Protein AF-A0AAW8K8V9-F1 (afdb_monomer_lite)

Radius of gyration: 14.38 Å; chains: 1; bounding box: 38×32×31 Å

Structure (mmCIF, N/CA/C/O backbone):
data_AF-A0AAW8K8V9-F1
#
_entry.id   AF-A0AAW8K8V9-F1
#
loop_
_atom_site.group_PDB
_atom_site.id
_atom_site.type_symbol
_atom_site.label_atom_id
_atom_site.label_alt_id
_atom_site.label_comp_id
_atom_site.label_asym_id
_atom_site.label_entity_id
_atom_site.label_seq_id
_atom_site.pdbx_PDB_ins_code
_atom_site.Cartn_x
_atom_site.Cartn_y
_atom_site.Cartn_z
_atom_site.occupancy
_atom_site.B_iso_or_equiv
_atom_site.auth_seq_id
_atom_site.auth_comp_id
_atom_site.auth_asym_id
_atom_site.auth_atom_id
_atom_site.pdbx_PDB_model_num
ATOM 1 N N . ASP A 1 1 ? -17.318 -3.642 -7.404 1.00 41.00 1 ASP A N 1
ATOM 2 C CA . ASP A 1 1 ? -17.356 -2.295 -8.010 1.00 41.00 1 ASP A CA 1
ATOM 3 C C . ASP A 1 1 ? -15.961 -1.705 -8.107 1.00 41.00 1 ASP A C 1
ATOM 5 O O . ASP A 1 1 ? -15.189 -1.841 -7.165 1.00 41.00 1 ASP A O 1
ATOM 9 N N . ILE A 1 2 ? -15.613 -1.116 -9.255 1.00 52.84 2 ILE A N 1
ATOM 10 C CA . ILE A 1 2 ? -14.308 -0.486 -9.512 1.00 52.84 2 ILE A CA 1
ATOM 11 C C . ILE A 1 2 ? -14.545 1.017 -9.669 1.00 52.84 2 ILE A C 1
ATOM 13 O O . ILE A 1 2 ? -15.335 1.427 -10.516 1.00 52.84 2 ILE A O 1
ATOM 17 N N . LEU A 1 3 ? -13.855 1.839 -8.874 1.00 50.31 3 LEU A N 1
ATOM 18 C CA . LEU A 1 3 ? -13.902 3.297 -8.987 1.00 50.31 3 LEU A CA 1
ATOM 19 C C . LEU A 1 3 ? -12.614 3.795 -9.657 1.00 50.31 3 LEU A C 1
ATOM 21 O O . LEU A 1 3 ? -11.547 3.775 -9.048 1.00 50.31 3 LEU A O 1
ATOM 25 N 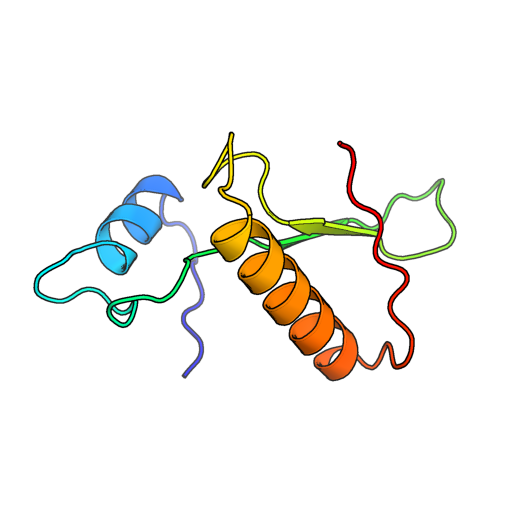N . MET A 1 4 ? -12.702 4.217 -10.921 1.00 54.44 4 MET A N 1
ATOM 26 C CA . MET A 1 4 ? -11.553 4.737 -11.674 1.00 54.44 4 MET A CA 1
ATOM 27 C C . MET A 1 4 ? -11.550 6.268 -11.671 1.00 54.44 4 MET A C 1
ATOM 29 O O . MET A 1 4 ? -12.554 6.908 -11.980 1.00 54.44 4 MET A O 1
ATOM 33 N N . LYS A 1 5 ? -10.402 6.868 -11.343 1.00 50.34 5 LYS A N 1
ATOM 34 C CA . LYS A 1 5 ? -10.194 8.318 -11.430 1.00 50.34 5 LYS A CA 1
ATOM 35 C C . LYS A 1 5 ? -9.737 8.691 -12.841 1.00 50.34 5 LYS A C 1
ATOM 37 O O . LYS A 1 5 ? -8.724 8.179 -13.301 1.00 50.34 5 LYS A O 1
ATOM 42 N N . GLY A 1 6 ? -10.446 9.614 -13.491 1.00 60.78 6 GLY A N 1
ATOM 43 C CA . GLY A 1 6 ? -9.962 10.319 -14.685 1.00 60.78 6 GLY A CA 1
ATOM 44 C C . GLY A 1 6 ? -9.084 11.526 -14.313 1.00 60.78 6 GLY A C 1
ATOM 45 O O . GLY A 1 6 ? -8.148 11.417 -13.525 1.00 60.78 6 GLY A O 1
ATOM 46 N N . LEU A 1 7 ? -9.439 12.711 -14.813 1.00 43.75 7 LEU A N 1
ATOM 47 C CA . LEU A 1 7 ? -8.717 13.990 -14.646 1.00 43.75 7 LEU A CA 1
ATOM 48 C C . LEU A 1 7 ? -8.909 14.705 -13.284 1.00 43.75 7 LEU A C 1
ATOM 50 O O . LEU A 1 7 ? -8.618 15.891 -13.153 1.00 43.75 7 LEU A O 1
ATOM 54 N N . LEU A 1 8 ? -9.424 14.029 -12.256 1.00 51.34 8 LEU A N 1
ATOM 55 C CA . LEU A 1 8 ? -9.635 14.639 -10.933 1.00 51.34 8 LEU A CA 1
ATOM 56 C C . LEU A 1 8 ? -8.319 14.766 -10.160 1.00 51.34 8 LEU A C 1
ATOM 58 O O . LEU A 1 8 ? -7.445 13.915 -10.290 1.00 51.34 8 LEU A O 1
ATOM 62 N N . HIS A 1 9 ? -8.169 15.771 -9.296 1.00 53.66 9 HIS A N 1
ATOM 63 C CA . HIS A 1 9 ? -7.021 15.832 -8.386 1.00 53.66 9 HIS A CA 1
ATOM 64 C C . HIS A 1 9 ? -7.086 14.683 -7.366 1.00 53.66 9 HIS A C 1
ATOM 66 O O . HIS A 1 9 ? -8.155 14.349 -6.852 1.00 53.66 9 HIS A O 1
ATOM 72 N N . THR A 1 10 ? -5.942 14.044 -7.090 1.00 59.75 10 THR A N 1
ATOM 73 C CA . THR A 1 10 ? -5.856 12.880 -6.181 1.00 59.75 10 THR A CA 1
ATOM 74 C C . THR A 1 10 ? -6.384 13.215 -4.785 1.00 59.75 10 THR A C 1
ATOM 76 O O . THR A 1 10 ? -7.067 12.398 -4.177 1.00 59.75 10 THR A O 1
ATOM 79 N N . GLU A 1 11 ? -6.179 14.450 -4.328 1.00 59.19 11 GLU A N 1
ATOM 80 C CA . GLU A 1 11 ? -6.697 14.956 -3.056 1.00 59.19 11 GLU A CA 1
ATOM 81 C C . GLU A 1 11 ? -8.234 14.942 -2.981 1.00 59.19 11 GLU A C 1
ATOM 83 O O . GLU A 1 11 ? -8.811 14.518 -1.981 1.00 59.19 11 GLU A O 1
ATOM 88 N N . THR A 1 12 ? -8.919 15.347 -4.055 1.00 61.41 12 THR A N 1
ATOM 89 C CA . THR A 1 12 ? -10.388 15.382 -4.103 1.00 61.41 12 THR A CA 1
ATOM 90 C C . THR A 1 12 ? -10.982 13.982 -4.008 1.00 61.41 12 THR A C 1
ATOM 92 O O . THR A 1 12 ? -11.964 13.776 -3.295 1.00 61.41 12 THR A O 1
ATOM 95 N N . LEU A 1 13 ? -10.364 13.012 -4.687 1.00 65.06 13 LEU A N 1
ATOM 96 C CA . LEU A 1 13 ? -10.783 11.618 -4.617 1.00 65.06 13 LEU A CA 1
ATOM 97 C C . LEU A 1 13 ? -10.576 11.048 -3.210 1.00 65.06 13 LEU A C 1
ATOM 99 O O . LEU A 1 13 ? -11.499 10.467 -2.644 1.00 65.06 13 LEU A O 1
ATOM 103 N N . LEU A 1 14 ? -9.385 11.239 -2.637 1.00 66.31 14 LEU A N 1
ATOM 104 C CA . LEU A 1 14 ? -9.072 10.747 -1.296 1.00 66.31 14 LEU A CA 1
ATOM 105 C C . LEU A 1 14 ? -10.036 11.328 -0.258 1.00 66.31 14 LEU A C 1
ATOM 107 O O . LEU A 1 14 ? -10.548 10.587 0.576 1.00 66.31 14 LEU A O 1
ATOM 111 N N . ARG A 1 15 ? -10.373 12.620 -0.356 1.00 66.94 15 ARG A N 1
ATOM 112 C CA . ARG A 1 15 ? -11.347 13.266 0.536 1.00 66.94 15 ARG A CA 1
ATOM 113 C C . ARG A 1 15 ? -12.752 12.670 0.420 1.00 66.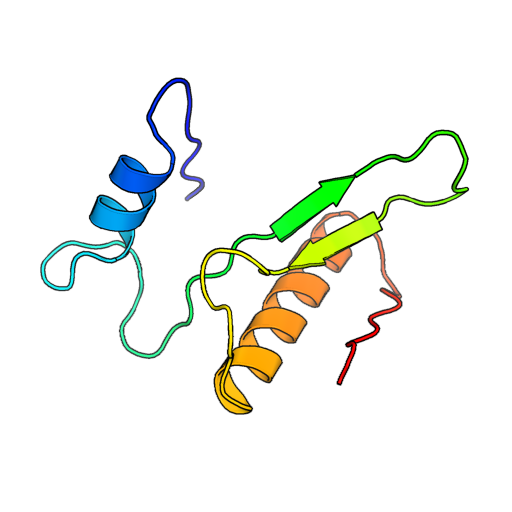94 15 ARG A C 1
ATOM 115 O O . ARG A 1 15 ? -13.434 12.545 1.433 1.00 66.94 15 ARG A O 1
ATOM 122 N N . ALA A 1 16 ? -13.186 12.299 -0.785 1.00 65.94 16 ALA A N 1
ATOM 123 C CA . ALA A 1 16 ? -14.483 1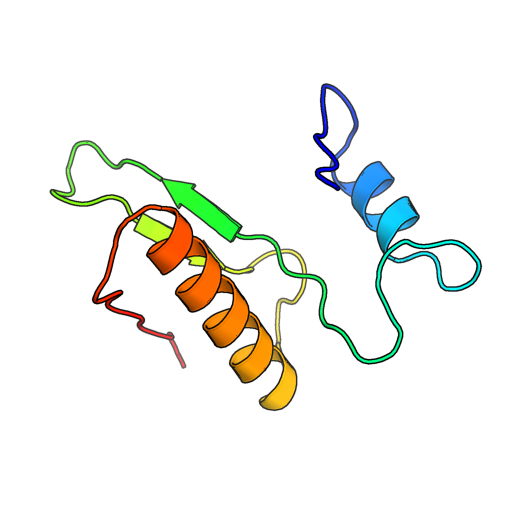1.657 -0.997 1.00 65.94 16 ALA A CA 1
ATOM 124 C C . ALA A 1 16 ? -14.513 10.224 -0.439 1.00 65.94 16 ALA A C 1
ATOM 126 O O . ALA A 1 16 ? -15.475 9.836 0.218 1.00 65.94 16 ALA A O 1
ATOM 127 N N . VAL A 1 17 ? -13.438 9.455 -0.640 1.00 67.31 17 VAL A N 1
ATOM 128 C CA . VAL A 1 17 ? -13.337 8.066 -0.159 1.00 67.31 17 VAL A CA 1
ATOM 129 C C . VAL A 1 17 ? -13.211 7.994 1.366 1.00 67.31 17 VAL A C 1
ATOM 131 O O . VAL A 1 17 ? -13.805 7.114 1.983 1.00 67.31 17 VAL A O 1
ATOM 134 N N . LEU A 1 18 ? -12.476 8.931 1.972 1.00 66.06 18 LEU A N 1
ATOM 135 C CA . LEU A 1 18 ? -12.230 9.007 3.417 1.00 66.06 18 LEU A CA 1
ATOM 136 C C . LEU A 1 18 ? -13.345 9.718 4.200 1.00 66.06 18 LEU A C 1
ATOM 138 O O . LEU A 1 18 ? -13.224 9.894 5.415 1.00 66.06 18 LEU A O 1
ATOM 142 N N . ASN A 1 19 ? -14.417 10.155 3.533 1.00 65.81 19 ASN A N 1
ATOM 143 C CA . ASN A 1 19 ? -15.519 10.820 4.212 1.00 65.81 19 ASN A CA 1
ATOM 144 C C . ASN A 1 19 ? -16.202 9.850 5.198 1.00 65.81 19 ASN A C 1
ATOM 146 O O . ASN A 1 19 ? -16.605 8.752 4.834 1.00 65.81 19 ASN A O 1
ATOM 150 N N . LYS A 1 20 ? -16.333 10.249 6.465 1.00 58.94 20 LYS A N 1
ATOM 151 C CA . LYS A 1 20 ? -16.836 9.368 7.532 1.00 58.94 20 LYS A CA 1
ATOM 152 C C . LYS A 1 20 ? -18.356 9.153 7.510 1.00 58.94 20 LYS A C 1
ATOM 154 O O . LYS A 1 20 ? -18.821 8.240 8.188 1.00 58.94 20 LYS A O 1
ATOM 159 N N . GLU A 1 21 ? -19.106 9.975 6.775 1.00 61.59 21 GLU A N 1
ATOM 160 C CA . GLU A 1 21 ? -20.576 9.934 6.714 1.00 61.59 21 GLU A CA 1
ATOM 161 C C . GLU A 1 21 ? -21.096 9.177 5.484 1.00 61.59 21 GLU A C 1
ATOM 163 O O . GLU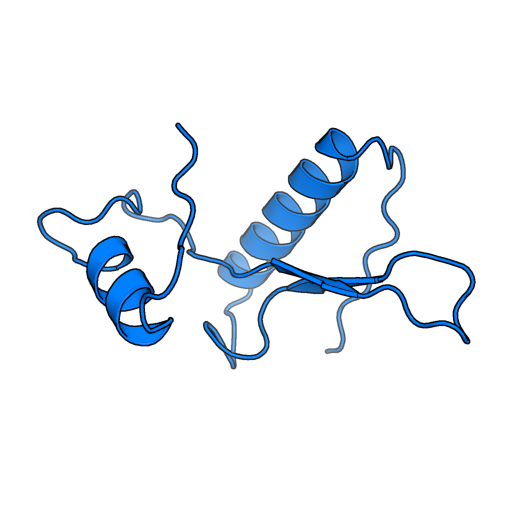 A 1 21 ? -22.038 8.399 5.598 1.00 61.59 21 GLU A O 1
ATOM 168 N N . TRP A 1 22 ? -20.452 9.347 4.326 1.00 67.19 22 TRP A N 1
ATOM 169 C CA . TRP A 1 22 ? -20.862 8.740 3.042 1.00 67.19 22 TRP A CA 1
ATOM 170 C C . TRP A 1 22 ? -19.689 8.207 2.210 1.00 67.19 22 TRP A C 1
ATOM 172 O O . TRP A 1 22 ? -19.836 7.910 1.025 1.00 67.19 22 TRP A O 1
ATOM 182 N N . GLY A 1 23 ? -18.501 8.108 2.805 1.00 63.09 23 GLY A N 1
ATOM 183 C CA . GLY A 1 23 ? -17.340 7.533 2.138 1.00 63.09 23 GLY A CA 1
ATOM 184 C C . GLY A 1 23 ? -17.495 6.037 1.895 1.00 63.09 23 GLY A C 1
ATOM 185 O O . GLY A 1 23 ? -18.293 5.337 2.516 1.00 63.09 23 GLY A O 1
ATOM 186 N N . ILE A 1 24 ? -16.685 5.549 0.964 1.00 71.19 24 ILE A N 1
ATOM 187 C CA . ILE A 1 24 ? -16.729 4.165 0.480 1.00 71.19 24 ILE A CA 1
ATOM 188 C C . ILE A 1 24 ? -15.873 3.242 1.355 1.00 71.19 24 ILE A C 1
ATOM 190 O O . ILE A 1 24 ? -15.963 2.022 1.240 1.00 71.19 24 ILE A O 1
ATOM 194 N N . LEU A 1 25 ? -15.015 3.811 2.211 1.00 69.44 25 LEU A N 1
ATOM 195 C CA . LEU A 1 25 ? -14.130 3.048 3.080 1.00 69.44 25 LEU A CA 1
ATOM 196 C C . LEU A 1 25 ? -14.921 2.468 4.267 1.00 69.44 25 LEU A C 1
ATOM 198 O O . LEU A 1 25 ? -15.387 3.231 5.117 1.00 69.44 25 LEU A O 1
ATOM 202 N N . PRO A 1 26 ? -15.043 1.134 4.386 1.00 69.00 26 PRO A N 1
ATOM 203 C CA . PRO A 1 26 ? -15.729 0.526 5.517 1.00 69.00 26 PRO A CA 1
ATOM 204 C C . PRO A 1 26 ? -15.014 0.847 6.835 1.00 69.00 26 PRO A C 1
ATOM 206 O O . PRO A 1 26 ? -13.781 0.903 6.890 1.00 69.00 26 PRO A O 1
ATOM 209 N N . LYS A 1 27 ? -15.774 1.007 7.927 1.00 67.81 27 LYS A N 1
ATOM 210 C CA . LYS A 1 27 ? -15.193 1.231 9.261 1.00 67.81 27 LYS A CA 1
ATOM 211 C C . LYS A 1 27 ? -14.204 0.110 9.612 1.00 67.81 27 LYS A C 1
ATOM 213 O O . LYS A 1 27 ? -14.512 -1.067 9.451 1.00 67.81 27 LYS A O 1
ATOM 218 N N . GLY A 1 28 ? -13.020 0.492 10.092 1.00 70.50 28 GLY A N 1
ATOM 219 C CA . GLY A 1 28 ? -11.950 -0.438 10.475 1.00 70.50 28 GLY A CA 1
ATOM 220 C C . GLY A 1 28 ? -11.083 -0.947 9.319 1.00 70.50 28 GLY A C 1
ATOM 221 O O . GLY A 1 28 ? -10.176 -1.741 9.553 1.00 70.50 28 GLY A O 1
ATOM 222 N N . ARG A 1 29 ? -11.320 -0.506 8.075 1.00 74.06 29 ARG A N 1
ATOM 223 C CA . ARG A 1 29 ? -10.454 -0.826 6.932 1.00 74.06 29 ARG A CA 1
ATOM 224 C C . ARG A 1 29 ? -9.468 0.302 6.656 1.00 74.06 29 ARG A C 1
ATOM 226 O O . ARG A 1 29 ? -9.740 1.473 6.897 1.00 74.06 29 ARG A O 1
ATOM 233 N N . VAL A 1 30 ? -8.312 -0.083 6.131 1.00 77.81 30 VAL A N 1
ATOM 234 C CA . VAL A 1 30 ? -7.238 0.831 5.737 1.00 77.81 30 VAL A CA 1
ATOM 235 C C . VAL A 1 30 ? -7.372 1.135 4.253 1.00 77.81 30 VAL A C 1
ATOM 237 O O . VAL A 1 30 ? -7.459 0.209 3.448 1.00 77.81 30 VAL A O 1
ATOM 240 N N . LEU A 1 31 ? -7.401 2.418 3.894 1.00 76.81 31 LEU A N 1
ATOM 241 C CA . LEU A 1 31 ? -7.250 2.835 2.504 1.00 76.81 31 LEU A CA 1
ATOM 242 C C . LEU A 1 31 ? -5.762 2.815 2.165 1.00 76.81 31 LEU A C 1
ATOM 244 O O . LEU A 1 31 ? -4.982 3.457 2.865 1.00 76.81 31 LEU A O 1
ATOM 248 N N . THR A 1 32 ? -5.388 2.102 1.105 1.00 73.06 32 THR A N 1
ATOM 249 C CA . THR A 1 32 ? -4.008 2.087 0.620 1.00 73.06 32 THR A CA 1
ATOM 250 C C . THR A 1 32 ? -3.926 2.414 -0.864 1.00 73.06 32 THR A C 1
ATOM 252 O O . THR A 1 32 ? -4.826 2.055 -1.627 1.00 73.06 32 THR A O 1
ATOM 255 N N . HIS A 1 33 ? -2.861 3.097 -1.278 1.00 79.12 33 HIS A N 1
ATOM 256 C CA . HIS A 1 33 ? -2.532 3.307 -2.680 1.00 79.12 33 HIS A CA 1
ATOM 257 C C . HIS A 1 33 ? -1.375 2.394 -3.101 1.00 79.12 33 HIS A C 1
ATOM 259 O O . HIS A 1 33 ? -0.269 2.460 -2.557 1.00 79.12 33 HIS A O 1
ATOM 265 N N . ILE A 1 34 ? -1.633 1.574 -4.122 1.00 79.75 34 ILE A N 1
ATOM 266 C CA . ILE A 1 34 ? -0.644 0.698 -4.751 1.00 79.75 34 ILE A CA 1
ATOM 267 C C . ILE A 1 34 ? -0.292 1.273 -6.124 1.00 79.75 34 ILE A C 1
ATOM 269 O O . ILE A 1 34 ? -1.170 1.516 -6.951 1.00 79.75 34 ILE A O 1
ATOM 273 N N . ALA A 1 35 ? 0.999 1.476 -6.366 1.00 79.75 35 ALA A N 1
ATOM 274 C CA . ALA A 1 35 ? 1.553 1.885 -7.648 1.00 79.75 35 ALA A CA 1
ATOM 275 C C . ALA A 1 35 ? 2.340 0.732 -8.279 1.00 79.75 35 ALA A C 1
ATOM 277 O O . ALA A 1 35 ? 3.018 -0.021 -7.582 1.00 79.75 35 ALA A O 1
ATOM 278 N N . MET A 1 36 ? 2.289 0.635 -9.605 1.00 81.50 36 MET A N 1
ATOM 279 C CA . MET A 1 36 ? 3.095 -0.296 -10.392 1.00 81.50 36 MET A CA 1
ATOM 280 C C . MET A 1 36 ? 4.059 0.499 -11.272 1.00 81.50 36 MET A C 1
ATOM 282 O O . MET A 1 36 ? 3.643 1.442 -11.945 1.00 81.50 36 MET A O 1
ATOM 286 N N . ALA A 1 37 ? 5.330 0.107 -11.293 1.00 80.12 37 ALA A N 1
ATOM 287 C CA . ALA A 1 37 ? 6.346 0.689 -12.157 1.00 80.12 37 ALA A CA 1
ATOM 288 C C . ALA A 1 37 ? 7.055 -0.398 -12.969 1.00 80.12 37 ALA A C 1
ATOM 290 O O . ALA A 1 37 ? 7.515 -1.409 -12.432 1.00 80.12 37 ALA A O 1
ATOM 291 N N . GLN A 1 38 ? 7.185 -0.150 -14.271 1.00 81.00 38 GLN A N 1
ATOM 292 C CA . GLN A 1 38 ? 8.082 -0.893 -15.144 1.00 81.00 38 GLN A CA 1
ATOM 293 C C . GLN A 1 38 ? 9.343 -0.055 -15.334 1.00 81.00 38 GLN A C 1
ATOM 295 O O . GLN A 1 38 ? 9.302 1.012 -15.942 1.00 81.00 38 GLN A O 1
ATOM 300 N N . ILE A 1 39 ? 10.459 -0.515 -14.776 1.00 81.75 39 ILE A N 1
ATOM 301 C CA . ILE A 1 39 ? 11.743 0.173 -14.902 1.00 81.75 39 ILE A CA 1
ATOM 302 C C . ILE A 1 39 ? 12.517 -0.510 -16.032 1.00 81.75 39 ILE A C 1
ATOM 304 O O . ILE A 1 39 ? 12.770 -1.706 -15.916 1.00 81.75 39 ILE A O 1
ATOM 308 N N . PRO A 1 40 ? 12.944 0.202 -17.092 1.00 79.62 40 PRO A N 1
ATOM 309 C CA . PRO A 1 40 ? 13.675 -0.407 -18.209 1.00 79.62 40 PRO A CA 1
ATOM 310 C C . PRO A 1 40 ? 14.939 -1.173 -17.786 1.00 79.62 40 PRO A C 1
ATOM 312 O O . PRO A 1 40 ? 15.311 -2.161 -18.408 1.00 79.62 40 PRO A O 1
ATOM 315 N N . ALA A 1 41 ? 15.581 -0.735 -16.700 1.00 84.06 41 ALA A N 1
ATOM 316 C CA . ALA A 1 41 ? 16.766 -1.358 -16.114 1.00 84.06 41 ALA A CA 1
ATOM 317 C C . ALA A 1 41 ? 16.463 -2.507 -15.125 1.00 84.06 41 ALA A C 1
ATOM 319 O O . ALA A 1 41 ? 17.390 -3.062 -14.537 1.00 84.06 41 ALA A O 1
ATOM 320 N N . TYR A 1 42 ? 15.193 -2.864 -14.900 1.00 80.62 42 TYR A N 1
ATOM 321 C CA . TYR A 1 42 ? 14.797 -3.916 -13.966 1.00 80.62 42 TYR A CA 1
ATOM 322 C C . TYR A 1 42 ? 13.948 -4.979 -14.666 1.00 80.62 42 TYR A C 1
ATOM 324 O O . TYR A 1 42 ? 12.948 -4.695 -15.313 1.00 80.62 42 TYR A O 1
ATOM 332 N N . HIS A 1 43 ? 14.343 -6.237 -14.509 1.00 81.81 43 HIS A N 1
ATOM 333 C CA . HIS A 1 43 ? 13.786 -7.377 -15.242 1.00 81.81 43 HIS A CA 1
ATOM 334 C C . HIS A 1 43 ? 12.353 -7.784 -14.833 1.00 81.81 43 HIS A C 1
ATOM 336 O O . HIS A 1 43 ? 11.819 -8.749 -15.377 1.00 81.81 43 HIS A O 1
ATOM 342 N N . LYS A 1 44 ? 11.735 -7.105 -13.857 1.00 81.31 44 LYS A N 1
ATOM 343 C CA . LYS A 1 44 ? 10.404 -7.423 -13.308 1.00 81.31 44 LYS A CA 1
ATOM 344 C C . LYS A 1 44 ? 9.586 -6.154 -13.080 1.00 81.31 44 LYS A C 1
ATOM 346 O O . LYS A 1 44 ? 10.140 -5.073 -12.901 1.00 81.31 44 LYS A O 1
ATOM 351 N N . LEU A 1 45 ? 8.263 -6.299 -13.043 1.00 83.56 45 LEU A N 1
ATOM 352 C CA . LEU A 1 45 ? 7.375 -5.238 -12.569 1.00 83.56 45 LEU A CA 1
ATOM 353 C C . LEU A 1 45 ? 7.581 -5.038 -11.068 1.00 83.56 45 LEU A C 1
ATOM 355 O O . LEU A 1 45 ? 7.646 -6.008 -10.311 1.00 83.56 45 LEU A O 1
ATOM 359 N N . LEU A 1 46 ? 7.679 -3.781 -10.650 1.00 83.31 46 LEU A N 1
ATOM 360 C CA . LEU A 1 46 ? 7.764 -3.418 -9.246 1.00 83.31 46 LEU A CA 1
ATOM 361 C C . LEU A 1 46 ? 6.437 -2.832 -8.792 1.00 83.31 46 LEU A C 1
ATOM 363 O O . LEU A 1 46 ? 5.868 -1.965 -9.455 1.00 83.31 46 LEU A O 1
ATOM 36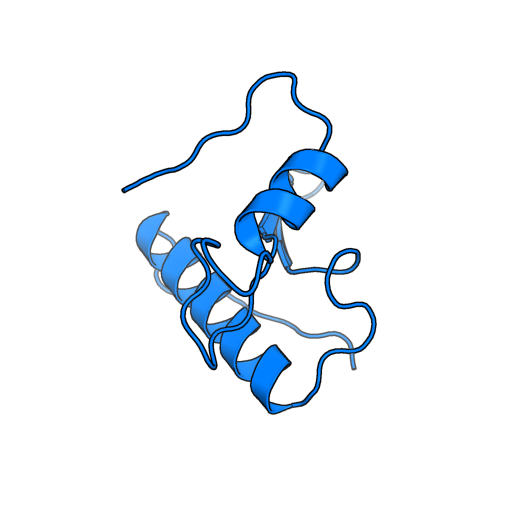7 N N . PHE A 1 47 ? 5.971 -3.308 -7.646 1.00 84.25 47 PHE A N 1
ATOM 368 C CA . PHE A 1 47 ? 4.762 -2.826 -7.004 1.00 84.25 47 PHE A CA 1
ATOM 369 C C . PHE A 1 47 ? 5.142 -2.199 -5.673 1.00 84.25 47 PHE A C 1
ATOM 371 O O . PHE A 1 47 ? 5.890 -2.788 -4.892 1.00 84.25 47 PHE A O 1
ATOM 378 N N . PHE A 1 48 ? 4.623 -1.006 -5.421 1.00 79.88 48 PHE A N 1
ATOM 379 C CA . PHE A 1 48 ? 4.910 -0.240 -4.219 1.00 79.88 48 PHE A CA 1
ATOM 380 C C . PHE A 1 48 ? 3.600 0.184 -3.580 1.00 79.88 48 PHE A C 1
ATOM 382 O O . PHE A 1 48 ? 2.704 0.676 -4.263 1.00 79.88 48 PHE A O 1
ATOM 389 N N . THR A 1 49 ? 3.500 0.003 -2.268 1.00 74.50 49 THR A N 1
ATOM 390 C CA . THR A 1 49 ? 2.342 0.410 -1.477 1.00 74.50 49 THR A CA 1
ATOM 391 C C . THR A 1 49 ? 2.751 1.553 -0.553 1.00 74.50 49 THR A C 1
ATOM 393 O O . THR A 1 49 ? 3.775 1.468 0.115 1.00 74.50 49 THR A O 1
ATOM 396 N N . ASP A 1 50 ? 1.982 2.639 -0.610 1.00 66.88 50 ASP A N 1
ATOM 397 C CA . ASP A 1 50 ? 2.050 3.882 0.172 1.00 66.88 50 ASP A CA 1
ATOM 398 C C . ASP A 1 50 ? 3.376 4.340 0.800 1.00 66.88 50 ASP A C 1
ATOM 400 O O . ASP A 1 50 ? 3.736 3.941 1.903 1.00 66.88 50 ASP A O 1
ATOM 404 N N . ALA A 1 51 ? 3.960 5.379 0.192 1.00 55.12 51 ALA A N 1
ATOM 405 C CA . ALA A 1 51 ? 4.759 6.393 0.893 1.00 55.12 51 ALA A CA 1
ATOM 406 C C . ALA A 1 51 ? 3.979 7.708 1.148 1.00 55.12 51 ALA A C 1
ATOM 408 O O . ALA A 1 51 ? 4.441 8.561 1.900 1.00 55.12 51 ALA A O 1
ATOM 409 N N . ALA A 1 52 ? 2.809 7.899 0.513 1.00 55.84 52 ALA A N 1
ATOM 410 C CA . ALA A 1 52 ? 2.120 9.196 0.443 1.00 55.84 52 ALA A CA 1
ATOM 411 C C . ALA A 1 52 ? 0.810 9.289 1.252 1.00 55.84 52 ALA A C 1
ATOM 413 O O . ALA A 1 52 ? 0.504 10.363 1.762 1.00 55.84 52 ALA A O 1
ATOM 414 N N . VAL A 1 53 ? 0.028 8.205 1.377 1.00 64.25 53 VAL A N 1
ATOM 415 C CA . VAL A 1 53 ? -1.267 8.234 2.096 1.00 64.25 53 VAL A CA 1
ATOM 416 C C . VAL A 1 53 ? -1.095 7.950 3.590 1.00 64.25 53 VAL A C 1
ATOM 418 O O . VAL A 1 53 ? -1.737 8.593 4.418 1.00 64.25 53 VAL A O 1
ATOM 421 N N . ILE A 1 54 ? -0.208 7.016 3.947 1.00 66.69 54 ILE A N 1
ATOM 422 C CA . ILE A 1 54 ? 0.107 6.661 5.337 1.00 66.69 54 ILE A CA 1
ATOM 423 C C . ILE A 1 54 ? 1.635 6.650 5.493 1.00 66.69 54 ILE A C 1
ATOM 425 O O . ILE A 1 54 ? 2.251 5.605 5.305 1.00 66.69 54 ILE A O 1
ATOM 429 N N . PRO A 1 55 ? 2.266 7.796 5.814 1.00 66.31 55 PRO A N 1
ATOM 430 C CA . PRO A 1 55 ? 3.725 7.891 5.921 1.00 66.31 55 PRO A CA 1
ATOM 431 C C . PRO A 1 55 ? 4.308 7.002 7.028 1.00 66.31 55 PRO A C 1
ATOM 433 O O . PRO A 1 55 ? 5.399 6.461 6.883 1.00 66.31 55 PRO A O 1
ATOM 436 N N . TYR A 1 56 ? 3.562 6.835 8.124 1.00 76.56 56 TYR A N 1
ATOM 437 C CA . TYR A 1 56 ? 3.954 6.029 9.280 1.00 76.56 56 TYR A CA 1
ATOM 438 C C . TYR A 1 56 ? 2.823 5.058 9.639 1.00 76.56 56 TYR A C 1
ATOM 440 O O . TYR A 1 56 ? 1.990 5.377 10.492 1.00 76.56 56 TYR A O 1
ATOM 448 N N . PRO A 1 57 ? 2.729 3.901 8.957 1.00 77.69 57 PRO A N 1
ATOM 449 C CA . PRO A 1 57 ? 1.678 2.933 9.230 1.00 77.69 57 PRO A CA 1
ATOM 450 C C . PRO A 1 57 ? 1.903 2.252 10.580 1.00 77.69 57 PRO A C 1
ATOM 452 O O . PRO A 1 57 ? 3.026 1.882 10.929 1.00 77.69 57 PRO A O 1
ATOM 455 N N . THR A 1 58 ? 0.820 2.027 11.322 1.00 85.12 58 THR A N 1
ATOM 456 C CA . THR A 1 58 ? 0.847 1.119 12.476 1.00 85.12 58 THR A CA 1
ATOM 457 C C . THR A 1 58 ? 1.086 -0.322 12.017 1.00 85.12 58 THR A C 1
ATOM 459 O O . THR A 1 58 ? 0.918 -0.656 10.842 1.00 85.12 58 THR A O 1
ATOM 462 N N . HIS A 1 59 ? 1.443 -1.214 12.945 1.00 84.06 59 HIS A N 1
ATOM 463 C CA . HIS A 1 59 ? 1.650 -2.630 12.627 1.00 84.06 59 HIS A CA 1
ATOM 464 C C . HIS A 1 59 ? 0.416 -3.273 11.965 1.00 84.06 59 HIS A C 1
ATOM 466 O O . HIS A 1 59 ? 0.538 -3.964 10.956 1.00 84.06 59 HIS A O 1
ATOM 472 N N . GLU A 1 60 ? -0.785 -2.988 12.475 1.00 85.69 60 GLU A N 1
ATOM 473 C CA . GLU A 1 60 ? -2.041 -3.475 11.889 1.00 85.69 60 GLU A CA 1
ATOM 474 C C . GLU A 1 60 ? -2.281 -2.923 10.481 1.00 85.69 60 GLU A C 1
ATOM 476 O O . GLU A 1 60 ? -2.705 -3.653 9.584 1.00 85.69 60 GLU A O 1
ATOM 481 N N . GLN A 1 61 ? -1.967 -1.644 10.258 1.00 83.75 61 GLN A N 1
ATOM 482 C CA . GLN A 1 61 ? -2.093 -1.036 8.936 1.00 83.75 61 GLN A CA 1
ATOM 483 C C . GLN A 1 61 ? -1.112 -1.650 7.942 1.00 83.75 61 GLN A C 1
ATOM 485 O O . GLN A 1 61 ? -1.501 -1.945 6.815 1.00 83.75 61 GLN A O 1
ATOM 490 N N . ARG A 1 62 ? 0.126 -1.914 8.373 1.00 84.88 62 ARG A N 1
ATOM 491 C CA . ARG A 1 62 ? 1.149 -2.572 7.555 1.00 84.88 62 ARG A CA 1
ATOM 492 C C . ARG A 1 62 ? 0.717 -3.987 7.162 1.00 84.88 62 ARG A C 1
ATOM 494 O O . ARG A 1 62 ? 0.831 -4.352 5.995 1.00 84.88 62 ARG A O 1
ATOM 501 N N . LEU A 1 63 ? 0.155 -4.758 8.096 1.00 86.94 63 LEU A N 1
ATOM 502 C CA . LEU A 1 63 ? -0.414 -6.079 7.801 1.00 86.94 63 LEU A CA 1
ATOM 503 C C . LEU A 1 63 ? -1.541 -5.996 6.764 1.00 86.94 63 LEU A C 1
ATOM 505 O O . LEU A 1 63 ? -1.561 -6.779 5.814 1.00 86.94 63 LEU A O 1
ATOM 509 N N . ALA A 1 64 ? -2.449 -5.026 6.904 1.00 87.25 64 ALA A N 1
ATOM 510 C CA . ALA A 1 64 ? -3.520 -4.816 5.936 1.00 87.25 64 ALA A CA 1
ATOM 511 C C . ALA A 1 64 ? -2.974 -4.450 4.543 1.00 87.25 64 ALA A C 1
ATOM 513 O O . ALA A 1 64 ? -3.401 -5.037 3.552 1.00 87.25 64 ALA A O 1
ATOM 514 N N . GLN A 1 65 ? -1.997 -3.539 4.465 1.00 86.69 65 GLN A N 1
ATOM 515 C CA . GLN A 1 65 ? -1.351 -3.128 3.213 1.00 86.69 65 GLN A CA 1
ATOM 516 C C . GLN A 1 65 ? -0.687 -4.305 2.492 1.00 86.69 65 GLN A C 1
ATOM 518 O O . GLN A 1 65 ? -0.916 -4.502 1.300 1.00 86.69 65 GLN A O 1
ATOM 523 N N . VAL A 1 66 ? 0.084 -5.124 3.215 1.00 87.38 66 VAL A N 1
ATOM 524 C CA . VAL A 1 66 ? 0.715 -6.332 2.660 1.00 87.38 66 VAL A CA 1
ATOM 525 C C . VAL A 1 66 ? -0.339 -7.317 2.158 1.00 87.38 66 VAL A C 1
ATOM 527 O O . VAL A 1 66 ? -0.193 -7.854 1.063 1.00 87.38 66 VAL A O 1
ATOM 530 N N . GLY A 1 67 ? -1.425 -7.516 2.912 1.00 88.75 67 GLY A N 1
ATOM 531 C CA . GLY A 1 67 ? -2.536 -8.371 2.492 1.00 88.75 67 GLY A CA 1
ATOM 532 C C . GLY A 1 67 ? -3.207 -7.882 1.206 1.00 88.75 67 GLY A C 1
ATOM 533 O O . GLY A 1 67 ? -3.446 -8.672 0.294 1.00 88.75 67 GLY A O 1
ATOM 534 N N . TYR A 1 68 ? -3.460 -6.576 1.092 1.00 88.44 68 TYR A N 1
ATOM 535 C CA . TYR A 1 68 ? -4.025 -5.982 -0.121 1.00 88.44 68 TYR A CA 1
ATOM 536 C C . TYR A 1 68 ? -3.077 -6.094 -1.315 1.00 88.44 68 TYR A C 1
ATOM 538 O O . TYR A 1 68 ? -3.522 -6.420 -2.415 1.00 88.44 68 TYR A O 1
ATOM 546 N N . LEU A 1 69 ? -1.778 -5.882 -1.094 1.00 87.44 69 LEU A N 1
ATOM 547 C CA . LEU A 1 69 ? -0.755 -6.028 -2.121 1.00 87.44 69 LEU A CA 1
ATOM 548 C C . LEU A 1 69 ? -0.679 -7.473 -2.623 1.00 87.44 69 LEU A C 1
ATOM 550 O O . LEU A 1 69 ? -0.752 -7.700 -3.825 1.00 87.44 69 LEU A O 1
ATOM 554 N N . ALA A 1 70 ? -0.603 -8.452 -1.720 1.00 89.25 70 ALA A N 1
ATOM 555 C CA . ALA A 1 70 ? -0.575 -9.869 -2.076 1.00 89.25 70 ALA A CA 1
ATOM 556 C C . ALA A 1 70 ? -1.827 -10.280 -2.866 1.00 89.25 70 ALA A C 1
ATOM 558 O O . ALA A 1 70 ? -1.715 -10.884 -3.929 1.00 89.25 70 ALA A O 1
ATOM 559 N N . GLN A 1 71 ? -3.016 -9.882 -2.402 1.00 89.25 71 GLN A N 1
ATOM 560 C CA . GLN A 1 71 ? -4.271 -10.176 -3.094 1.00 89.25 71 GLN A CA 1
ATOM 561 C C . GLN A 1 71 ? -4.316 -9.561 -4.497 1.00 89.25 71 GLN A C 1
ATOM 563 O O . GLN A 1 71 ? -4.758 -10.212 -5.443 1.00 89.25 71 GLN A O 1
ATOM 568 N N . MET A 1 72 ? -3.856 -8.315 -4.644 1.00 86.88 72 MET A N 1
ATOM 569 C CA . MET A 1 72 ? -3.752 -7.665 -5.947 1.00 86.88 72 MET A CA 1
ATOM 570 C 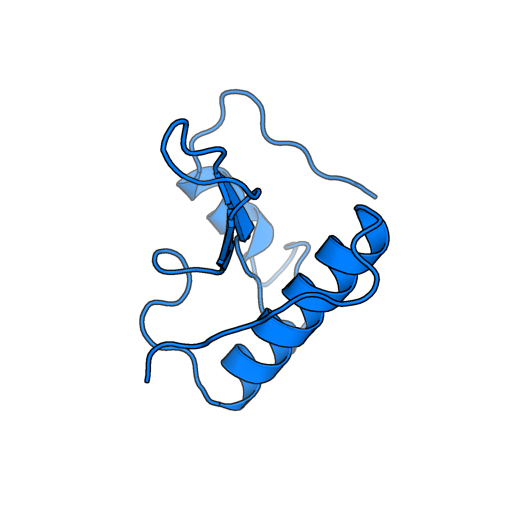C . MET A 1 72 ? -2.785 -8.427 -6.856 1.00 86.88 72 MET A C 1
ATOM 572 O O . MET A 1 72 ? -3.136 -8.714 -7.994 1.00 86.88 72 MET A O 1
ATOM 576 N N . LEU A 1 73 ? -1.600 -8.793 -6.365 1.00 87.50 73 LEU A N 1
ATOM 577 C CA . LEU A 1 73 ? -0.588 -9.505 -7.150 1.00 87.50 73 LEU A CA 1
ATOM 578 C C . LEU A 1 73 ? -1.082 -10.878 -7.620 1.00 87.50 73 LEU A C 1
ATOM 580 O O . LEU A 1 73 ? -0.912 -11.200 -8.796 1.00 87.50 73 LEU A O 1
ATOM 584 N N . HIS A 1 74 ? -1.784 -11.626 -6.764 1.00 89.19 74 HIS A N 1
ATOM 585 C CA . HIS A 1 74 ? -2.436 -12.875 -7.165 1.00 89.19 74 HIS A CA 1
ATOM 586 C C . HIS A 1 74 ? -3.469 -12.640 -8.278 1.00 89.19 74 HIS A C 1
ATOM 588 O O . HIS A 1 74 ? -3.489 -13.371 -9.265 1.00 89.19 74 HIS A O 1
ATOM 594 N N . ASN A 1 75 ? -4.279 -11.577 -8.183 1.00 85.88 75 ASN A N 1
ATOM 595 C CA . ASN A 1 75 ? -5.247 -11.223 -9.229 1.00 85.88 75 ASN A CA 1
ATOM 596 C C . ASN A 1 75 ? -4.571 -10.795 -10.549 1.00 85.88 75 ASN A C 1
ATOM 598 O O . ASN A 1 75 ? -5.174 -10.915 -11.612 1.00 85.88 75 ASN A O 1
ATOM 602 N N . PHE A 1 76 ? -3.328 -10.310 -10.490 1.00 83.12 76 PHE A N 1
ATOM 603 C CA . PHE A 1 76 ? -2.486 -10.012 -11.653 1.00 83.12 76 PHE A CA 1
ATOM 604 C C . PHE A 1 76 ? -1.755 -11.249 -12.214 1.00 83.12 76 PHE A C 1
ATOM 606 O O . PHE A 1 76 ? -0.988 -11.119 -13.167 1.00 83.12 76 PHE A O 1
ATOM 613 N N . GLY A 1 77 ? -1.987 -12.440 -11.651 1.00 86.12 77 GLY A N 1
ATOM 614 C CA . GLY A 1 77 ? -1.372 -13.696 -12.091 1.00 86.12 77 GLY A CA 1
ATOM 615 C C . GLY A 1 77 ? 0.021 -13.960 -11.512 1.00 86.12 77 GLY A C 1
ATOM 616 O O . GLY A 1 77 ? 0.722 -14.847 -11.990 1.00 86.12 77 GLY A O 1
ATOM 617 N N . ILE A 1 78 ? 0.450 -13.204 -10.497 1.00 87.50 78 ILE A N 1
ATOM 618 C CA . ILE A 1 78 ? 1.711 -13.443 -9.787 1.00 87.50 78 ILE A CA 1
ATOM 619 C C . ILE A 1 78 ? 1.399 -14.329 -8.583 1.00 87.50 78 ILE A C 1
ATOM 621 O O . ILE A 1 78 ? 0.994 -13.812 -7.550 1.00 87.50 78 ILE A O 1
ATOM 625 N N . GLU A 1 79 ? 1.574 -15.645 -8.716 1.00 86.81 79 GLU A N 1
ATOM 626 C CA . GLU A 1 79 ? 1.233 -16.629 -7.669 1.00 86.81 79 GLU A CA 1
ATOM 627 C C . GLU A 1 79 ? 2.133 -16.541 -6.430 1.00 86.81 79 GLU A C 1
ATOM 629 O O . GLU A 1 79 ? 1.660 -16.700 -5.310 1.00 86.81 79 GLU A O 1
ATOM 634 N N . GLU A 1 80 ? 3.421 -16.241 -6.618 1.00 87.25 80 GLU A N 1
ATOM 635 C CA . GLU A 1 80 ? 4.394 -16.107 -5.527 1.00 87.25 80 GLU A CA 1
ATOM 636 C C . GLU A 1 80 ? 4.974 -14.682 -5.471 1.00 87.25 80 GLU A C 1
ATOM 638 O O . GLU A 1 80 ? 6.096 -14.423 -5.937 1.00 87.25 80 GLU A O 1
ATOM 643 N N . PRO A 1 81 ? 4.224 -13.708 -4.922 1.00 85.81 81 PRO A N 1
ATOM 644 C CA . PRO A 1 81 ? 4.704 -12.343 -4.795 1.00 85.81 81 PRO A CA 1
ATOM 645 C C . PRO A 1 81 ? 5.837 -12.251 -3.766 1.00 85.81 81 PRO A C 1
ATOM 647 O O . PRO A 1 81 ? 5.677 -12.566 -2.587 1.00 85.81 81 PRO A O 1
ATOM 650 N N . ARG A 1 82 ? 7.002 -11.755 -4.197 1.00 86.12 82 ARG A N 1
ATOM 651 C CA . ARG A 1 82 ? 8.126 -11.461 -3.295 1.00 86.12 82 ARG A CA 1
ATOM 652 C C . ARG A 1 82 ? 7.940 -10.083 -2.678 1.00 86.12 82 ARG A C 1
ATOM 654 O O . ARG A 1 82 ? 8.241 -9.074 -3.311 1.00 86.12 82 ARG A O 1
ATOM 661 N N . ILE A 1 83 ? 7.444 -10.055 -1.447 1.00 84.38 83 ILE A N 1
ATOM 662 C CA . ILE A 1 83 ? 7.171 -8.820 -0.713 1.00 84.38 83 ILE A CA 1
ATOM 663 C C . ILE A 1 83 ? 8.338 -8.534 0.231 1.00 84.38 83 ILE A C 1
ATOM 665 O O . ILE A 1 83 ? 8.737 -9.384 1.023 1.00 84.38 83 ILE A O 1
ATOM 669 N N . SER A 1 84 ? 8.884 -7.324 0.148 1.00 81.75 84 SER A N 1
ATOM 670 C CA . SER A 1 84 ? 9.891 -6.811 1.074 1.00 81.75 84 SER A CA 1
ATOM 671 C C . SER A 1 84 ? 9.367 -5.518 1.684 1.00 81.75 84 SER A C 1
ATOM 673 O O . SER A 1 84 ? 8.792 -4.693 0.973 1.00 81.75 84 SER A O 1
ATOM 675 N N . HIS A 1 85 ? 9.544 -5.349 2.994 1.00 71.19 85 HIS A N 1
ATOM 676 C CA . HIS A 1 85 ? 9.306 -4.074 3.658 1.00 71.19 85 HIS A CA 1
ATOM 677 C C . HIS A 1 85 ? 10.657 -3.483 4.064 1.00 71.19 85 HIS A C 1
ATOM 679 O O . HIS A 1 85 ? 11.501 -4.187 4.620 1.00 71.19 85 HIS A O 1
ATOM 685 N N . ASN A 1 86 ? 10.853 -2.190 3.819 1.00 61.97 86 ASN A N 1
ATOM 686 C CA . ASN A 1 86 ? 11.902 -1.454 4.518 1.00 61.97 86 ASN A CA 1
ATOM 687 C C . ASN A 1 86 ? 11.393 -1.163 5.938 1.00 61.97 86 ASN A C 1
ATOM 689 O O . ASN A 1 86 ? 10.191 -0.946 6.124 1.00 61.97 86 ASN A O 1
ATOM 693 N N . GLY A 1 87 ? 12.270 -1.311 6.935 1.00 53.41 87 GLY A N 1
ATOM 694 C CA . GLY A 1 87 ? 11.959 -1.152 8.363 1.00 53.41 87 GLY A CA 1
ATOM 695 C C . GLY A 1 87 ? 11.296 0.177 8.658 1.00 53.41 87 GLY A C 1
ATOM 696 O O . GLY A 1 87 ? 11.963 1.193 8.376 1.00 53.41 87 GLY A O 1
#

Foldseek 3Di:
DDDDDDPDDPVVVCCQQPDPPRHPADPPADDKDKDWDDDPPDPDIDIDIDCPPCVDDDPVNVVRRVVVVQVVCVVVVNPDDDDDDDD

pLDDT: mean 73.88, std 12.43, range [41.0, 89.25]

Secondary structure (DSSP, 8-state):
------SS-HHHHHHHHT-TTT-SS-TTPPP--EEEEE-TTSSSEEEEE-SSS-SS--HHHHHHHHHHHHHHHHHTT-SS-------

Sequence (87 aa):
DILMKGLLHTETLLRAVLNKEWGILPKGRVLTHIAMAQIPAYHKLLFFTDAAVIPYPTHEQRLAQVGYLAQMLHNFGIEEPRISHNG